Protein AF-A0A9E4HZM2-F1 (afdb_monomer_lite)

Secondary structure (DSSP, 8-state):
-HHHHHHHHHHHHHHHHHTSHHHHHHHHHHHHHHHHHHHHHHHHHHHHHS---S--THHHHHHHHHHHHHHHHHHHHHH-

Foldseek 3Di:
DVCVVVVVVVVVVVVVVCLPPVNLVVVLVVQLVVLLVVLVVVLVVCVVPDPDDDDDSVVSNVVSNVRSVVRSVVSSVVVD

pLDDT: mean 87.89, std 9.89, range [59.66, 97.38]

Structure (mmCIF, N/CA/C/O backbone):
data_AF-A0A9E4HZM2-F1
#
_entry.id   AF-A0A9E4HZM2-F1
#
loop_
_atom_site.group_PDB
_atom_site.id
_atom_site.type_symbol
_atom_site.label_atom_id
_atom_site.label_alt_id
_atom_site.label_comp_id
_atom_site.label_asym_id
_atom_site.label_entity_id
_atom_site.label_seq_id
_atom_site.pdbx_PDB_ins_code
_atom_site.Cartn_x
_atom_site.Cartn_y
_atom_site.Cartn_z
_atom_site.occupancy
_atom_site.B_iso_or_equiv
_atom_site.auth_seq_id
_atom_site.auth_comp_id
_atom_site.auth_asym_id
_atom_site.auth_atom_id
_atom_site.pdbx_PDB_model_num
ATOM 1 N N . LEU A 1 1 ? -0.050 6.151 37.052 1.00 61.38 1 LEU A N 1
ATOM 2 C CA . LEU A 1 1 ? -1.009 5.024 36.955 1.00 61.38 1 LEU A CA 1
ATOM 3 C C . LEU A 1 1 ? -2.253 5.383 36.129 1.00 61.38 1 LEU A C 1
ATOM 5 O O . LEU A 1 1 ? -2.564 4.620 35.233 1.00 61.38 1 LEU A O 1
ATOM 9 N N . GLY A 1 2 ? -2.896 6.548 36.311 1.00 67.12 2 GLY A N 1
ATOM 10 C CA . GLY A 1 2 ? -4.069 6.954 35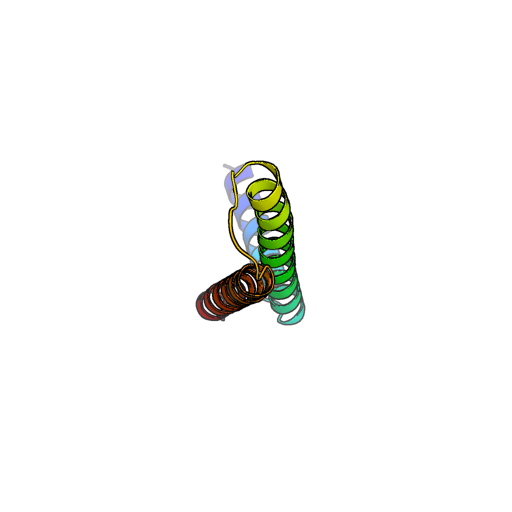.500 1.00 67.12 2 GLY A CA 1
ATOM 11 C C . GLY A 1 2 ? -3.855 7.008 33.973 1.00 67.12 2 GLY A C 1
ATOM 12 O O . GLY A 1 2 ? -4.697 6.519 33.234 1.00 67.12 2 GLY A O 1
ATOM 13 N N . LEU A 1 3 ? -2.694 7.485 33.498 1.00 67.06 3 LEU A N 1
ATOM 14 C CA . LEU A 1 3 ? -2.350 7.507 32.061 1.00 67.06 3 LEU A CA 1
ATOM 15 C C . LEU A 1 3 ? -2.271 6.112 31.417 1.00 67.06 3 LEU A C 1
ATOM 17 O O . LEU A 1 3 ? -2.530 5.980 30.226 1.00 67.06 3 LEU A O 1
ATOM 21 N N . ALA A 1 4 ? -1.909 5.079 32.187 1.00 68.25 4 ALA A N 1
ATOM 22 C CA . ALA A 1 4 ? -1.843 3.711 31.675 1.00 68.25 4 ALA A CA 1
ATOM 23 C C . ALA A 1 4 ? -3.251 3.133 31.451 1.00 68.25 4 ALA A C 1
ATOM 25 O O . ALA A 1 4 ? -3.483 2.476 30.444 1.00 68.25 4 ALA A O 1
ATOM 26 N N . ILE A 1 5 ? -4.199 3.457 32.340 1.00 69.50 5 ILE A N 1
ATOM 27 C CA . ILE A 1 5 ? -5.599 3.015 32.246 1.00 69.50 5 ILE A CA 1
ATOM 28 C C . ILE A 1 5 ? -6.366 3.796 31.166 1.00 69.50 5 ILE A C 1
ATOM 30 O O . ILE A 1 5 ? -7.108 3.209 30.383 1.00 69.50 5 ILE A O 1
ATOM 34 N N . GLU A 1 6 ? -6.165 5.114 31.054 1.00 74.12 6 GLU A N 1
ATOM 35 C CA . GLU A 1 6 ? -6.758 5.889 29.949 1.00 74.12 6 GLU A CA 1
ATOM 36 C C . GLU A 1 6 ? -6.169 5.513 28.582 1.00 74.12 6 GLU A C 1
ATOM 38 O O . GLU A 1 6 ? -6.878 5.546 27.574 1.00 74.12 6 GLU A O 1
ATOM 43 N N . GLY A 1 7 ? -4.880 5.165 28.536 1.00 78.25 7 GLY A N 1
ATOM 44 C CA . GLY A 1 7 ? -4.211 4.707 27.320 1.00 78.25 7 GLY A CA 1
ATOM 45 C C . GLY A 1 7 ? -4.793 3.393 26.801 1.00 78.25 7 GLY A C 1
ATOM 46 O O . GLY A 1 7 ? -5.080 3.292 25.611 1.00 78.25 7 GLY A O 1
ATOM 47 N N . GLU A 1 8 ? -5.035 2.432 27.695 1.00 85.31 8 GLU A N 1
ATOM 48 C CA . GLU A 1 8 ? -5.679 1.154 27.373 1.00 85.31 8 GLU A CA 1
ATOM 49 C C . GLU A 1 8 ? -7.081 1.359 26.784 1.00 85.31 8 GLU A C 1
ATOM 51 O O . GLU A 1 8 ? -7.374 0.864 25.697 1.00 85.31 8 GLU A O 1
ATOM 56 N N . ALA A 1 9 ? -7.921 2.169 27.436 1.00 87.00 9 ALA A N 1
ATOM 57 C CA . ALA A 1 9 ? -9.278 2.435 26.960 1.00 87.00 9 ALA A CA 1
ATOM 58 C C . ALA A 1 9 ? -9.306 3.135 25.587 1.00 87.00 9 ALA A C 1
ATOM 60 O O . ALA A 1 9 ? -10.157 2.837 24.746 1.00 87.00 9 ALA A O 1
ATOM 61 N N . LYS A 1 10 ? -8.368 4.061 25.334 1.00 88.06 10 LYS A N 1
ATOM 62 C CA . LYS A 1 10 ? -8.228 4.729 24.029 1.00 88.06 10 LYS A CA 1
ATOM 63 C C . LYS A 1 10 ? -7.731 3.777 22.943 1.00 88.06 10 LYS A C 1
ATOM 65 O O . LYS A 1 10 ? -8.219 3.852 21.817 1.00 88.06 10 LYS A O 1
ATOM 70 N N . LEU A 1 11 ? -6.787 2.896 23.274 1.00 89.44 11 LEU A N 1
ATOM 71 C CA . LEU A 1 11 ? -6.285 1.883 22.350 1.00 89.44 11 LEU A CA 1
ATOM 72 C C . LEU A 1 11 ? -7.390 0.897 21.969 1.00 89.44 11 LEU A C 1
ATOM 74 O O . LEU A 1 11 ? -7.595 0.651 20.787 1.00 89.44 11 LEU A O 1
ATOM 78 N N . ASP A 1 12 ? -8.143 0.396 22.945 1.00 92.38 12 ASP A N 1
ATOM 79 C CA . ASP A 1 12 ? -9.246 -0.536 22.706 1.00 92.38 12 ASP A CA 1
ATOM 80 C C . ASP A 1 12 ? -10.348 0.080 21.825 1.00 92.38 12 ASP A C 1
ATOM 82 O O . ASP A 1 12 ? -10.850 -0.551 20.894 1.00 92.38 12 ASP A O 1
ATOM 86 N N . ALA A 1 13 ? -10.681 1.354 22.053 1.00 91.56 13 ALA A N 1
ATOM 87 C CA . ALA A 1 13 ? -11.608 2.082 21.191 1.00 91.56 13 ALA A CA 1
ATOM 88 C C . ALA A 1 13 ? -11.081 2.234 19.750 1.00 91.56 13 ALA A C 1
ATOM 90 O O . ALA A 1 13 ? -11.857 2.114 18.801 1.00 91.56 13 ALA A O 1
ATOM 91 N N . MET A 1 14 ? -9.778 2.479 19.580 1.00 92.12 14 MET A N 1
ATOM 92 C CA . MET A 1 14 ? -9.141 2.591 18.265 1.00 92.12 14 MET A CA 1
ATOM 93 C C . MET A 1 14 ? -9.093 1.242 17.541 1.00 92.12 14 MET A C 1
ATOM 95 O O . MET A 1 14 ? -9.464 1.189 16.372 1.00 92.12 14 MET A O 1
ATOM 99 N N . LEU A 1 15 ? -8.748 0.157 18.242 1.00 92.62 15 LEU A N 1
ATOM 100 C CA . LEU A 1 15 ? -8.768 -1.205 17.702 1.00 92.62 15 LEU A CA 1
ATOM 101 C C . LEU A 1 15 ? -10.171 -1.593 17.226 1.00 92.62 15 LEU A C 1
ATOM 103 O O . LEU A 1 15 ? -10.330 -2.067 16.108 1.00 92.62 15 LEU A O 1
ATOM 107 N N . ARG A 1 16 ? -11.213 -1.313 18.018 1.00 93.75 16 ARG A N 1
ATOM 108 C CA . ARG A 1 16 ? -12.608 -1.551 17.602 1.00 93.75 16 ARG A CA 1
ATOM 109 C C . ARG A 1 16 ? -13.028 -0.727 16.385 1.00 93.75 16 ARG A C 1
ATOM 111 O O . ARG A 1 16 ? -13.921 -1.134 15.644 1.00 93.75 16 ARG A O 1
ATOM 118 N N . TRP A 1 17 ? -12.434 0.447 16.191 1.00 93.94 17 TRP A N 1
ATOM 119 C CA . TRP A 1 17 ? -12.696 1.279 15.022 1.00 93.94 17 TRP A CA 1
ATOM 120 C C . TRP A 1 17 ? -11.976 0.755 13.775 1.00 93.94 17 TRP A C 1
ATOM 122 O O . TRP A 1 17 ? -12.613 0.633 12.729 1.00 93.94 17 TRP A O 1
ATOM 132 N N . THR A 1 18 ? -10.696 0.387 13.882 1.00 92.94 18 THR A N 1
ATOM 133 C CA . THR A 1 18 ? -9.930 -0.176 12.758 1.00 92.94 18 THR A CA 1
ATOM 134 C C . THR A 1 18 ? -10.366 -1.586 12.380 1.00 92.94 18 THR A C 1
ATOM 136 O O . THR A 1 18 ? -10.170 -1.993 11.240 1.00 92.94 18 THR A O 1
ATOM 139 N N . ASP A 1 19 ? -11.029 -2.315 13.279 1.00 93.06 19 ASP A N 1
ATOM 140 C CA . ASP A 1 19 ? -11.586 -3.635 12.973 1.00 93.06 19 ASP A CA 1
ATOM 141 C C . ASP A 1 19 ? -12.846 -3.584 12.089 1.00 93.06 19 ASP A C 1
ATOM 143 O O . ASP A 1 19 ? -13.309 -4.601 11.571 1.00 93.06 19 ASP A O 1
ATOM 147 N N . GLN A 1 20 ? -13.401 -2.391 11.849 1.00 94.94 20 GLN A N 1
ATOM 148 C CA . GLN A 1 20 ? -14.529 -2.235 10.937 1.00 94.94 20 GLN A CA 1
ATOM 149 C C . GLN A 1 20 ? -14.114 -2.583 9.494 1.00 94.94 20 GLN A C 1
ATOM 151 O O . GLN A 1 20 ? -13.135 -2.025 8.989 1.00 94.94 20 GLN A O 1
ATOM 156 N N . PRO A 1 21 ? -14.895 -3.402 8.759 1.00 92.75 21 PRO A N 1
ATOM 157 C CA . PRO A 1 21 ? -14.537 -3.836 7.404 1.00 92.75 21 PRO A CA 1
ATOM 158 C C . PRO A 1 21 ? -14.259 -2.687 6.425 1.00 92.75 21 PRO A C 1
ATOM 160 O O . PRO A 1 21 ? -13.386 -2.786 5.565 1.00 92.75 21 PRO A O 1
ATOM 163 N N . LEU A 1 22 ? -14.984 -1.571 6.567 1.00 95.31 22 LEU A N 1
ATOM 164 C CA . LEU A 1 22 ? -14.785 -0.385 5.735 1.00 95.31 22 LEU A CA 1
ATOM 165 C C . LEU A 1 22 ? -13.436 0.298 6.010 1.00 95.31 22 LEU A C 1
ATOM 167 O O . LEU A 1 22 ? -12.792 0.768 5.074 1.00 95.31 22 LEU A O 1
ATOM 171 N N . VAL A 1 23 ? -12.999 0.334 7.273 1.00 94.88 23 VAL A N 1
ATOM 172 C CA . VAL A 1 23 ? -11.710 0.925 7.659 1.00 94.88 23 VAL A CA 1
ATOM 173 C C . VAL A 1 23 ? -10.568 0.046 7.156 1.00 94.88 23 VAL A C 1
ATOM 175 O O . VAL A 1 23 ? -9.673 0.565 6.498 1.00 94.88 23 VAL A O 1
ATOM 178 N N . LYS A 1 24 ? -10.665 -1.281 7.305 1.00 93.62 24 LYS A N 1
ATOM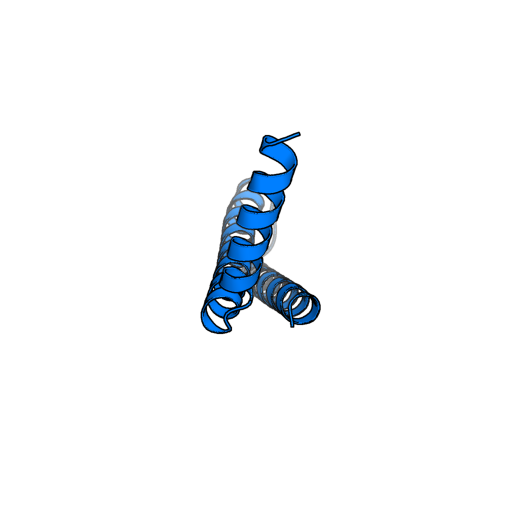 179 C CA . LYS A 1 24 ? -9.713 -2.248 6.721 1.00 93.62 24 LYS A CA 1
ATOM 180 C C . LYS A 1 24 ? -9.561 -2.073 5.205 1.00 93.62 24 LYS A C 1
ATOM 182 O O . LYS A 1 24 ? -8.450 -2.086 4.677 1.00 93.62 24 LYS A O 1
ATOM 187 N N . PHE A 1 25 ? -10.674 -1.882 4.488 1.00 95.06 25 PHE A N 1
ATOM 188 C CA . PHE A 1 25 ? -10.643 -1.632 3.044 1.00 95.06 25 PHE A CA 1
ATOM 189 C C . PHE A 1 25 ? -9.968 -0.296 2.703 1.00 95.06 25 PHE A C 1
ATOM 191 O O . PHE A 1 25 ? -9.194 -0.221 1.747 1.00 95.06 25 PHE A O 1
ATOM 198 N N . ALA A 1 26 ? -10.222 0.752 3.492 1.00 96.00 26 ALA A N 1
ATOM 199 C CA . ALA A 1 26 ? -9.558 2.041 3.329 1.00 96.00 26 ALA A CA 1
ATOM 200 C C . ALA A 1 26 ? -8.049 1.944 3.605 1.00 96.00 26 ALA A C 1
ATOM 202 O O . ALA A 1 26 ? -7.260 2.459 2.817 1.00 96.00 26 ALA A O 1
ATOM 203 N N . GLU A 1 27 ? -7.638 1.243 4.663 1.00 95.56 27 GLU A N 1
ATOM 204 C CA . GLU A 1 27 ? -6.232 0.962 4.970 1.00 95.56 27 GLU A CA 1
ATOM 205 C C . GLU A 1 27 ? -5.551 0.213 3.821 1.00 95.56 27 GLU A C 1
ATOM 207 O O . GLU A 1 27 ? -4.497 0.636 3.343 1.00 95.56 27 GLU A O 1
ATOM 212 N N . TRP A 1 28 ? -6.185 -0.846 3.309 1.00 95.88 28 TRP A N 1
ATOM 213 C CA . TRP A 1 28 ? -5.686 -1.581 2.148 1.00 95.88 28 TRP A CA 1
ATOM 214 C C . TRP A 1 28 ? -5.526 -0.674 0.922 1.00 95.88 28 TRP A C 1
ATOM 216 O O . TRP A 1 28 ? -4.474 -0.677 0.277 1.00 95.88 28 TRP A O 1
ATOM 226 N N . GLY A 1 29 ? -6.535 0.152 0.630 1.00 96.44 29 GLY A N 1
ATOM 227 C CA . GLY A 1 29 ? -6.484 1.127 -0.456 1.00 96.44 29 GLY A CA 1
ATOM 228 C C . GLY A 1 29 ? -5.338 2.127 -0.287 1.00 96.44 29 GLY A C 1
ATOM 229 O O . GLY A 1 29 ? -4.595 2.369 -1.239 1.00 96.44 29 GLY A O 1
ATOM 230 N N . LEU A 1 30 ? -5.140 2.661 0.922 1.00 97.06 30 LEU A N 1
ATOM 231 C CA . LEU A 1 30 ? -4.036 3.571 1.237 1.00 97.06 30 LEU A CA 1
ATOM 232 C C . LEU A 1 30 ? -2.672 2.908 1.016 1.00 97.06 30 LEU A C 1
ATOM 234 O O . LEU A 1 30 ? -1.802 3.520 0.398 1.00 97.06 30 LEU A O 1
ATOM 238 N N . VAL A 1 31 ? -2.492 1.658 1.450 1.00 96.94 31 VAL A N 1
ATOM 239 C CA . VAL A 1 31 ? -1.241 0.905 1.260 1.00 96.94 31 VAL A CA 1
ATOM 240 C C . VAL A 1 31 ? -0.955 0.670 -0.223 1.00 96.94 31 VAL A C 1
ATOM 242 O O . VAL A 1 31 ? 0.162 0.922 -0.679 1.00 96.94 31 VAL A O 1
ATOM 245 N N . VAL A 1 32 ? -1.956 0.241 -0.997 1.00 96.19 32 VAL A N 1
ATOM 246 C CA . VAL A 1 32 ? -1.806 0.011 -2.443 1.00 96.19 32 VAL A CA 1
ATOM 247 C C . VAL A 1 32 ? -1.475 1.311 -3.176 1.00 96.19 32 VAL A C 1
ATOM 249 O O . VAL A 1 32 ? -0.539 1.342 -3.978 1.00 96.19 32 VAL A O 1
ATOM 252 N N . LEU A 1 33 ? -2.207 2.393 -2.895 1.00 97.19 33 LEU A N 1
ATOM 253 C CA . LEU A 1 33 ? -1.987 3.695 -3.528 1.00 97.19 33 LEU A CA 1
ATOM 254 C C . LEU A 1 33 ? -0.626 4.288 -3.156 1.00 97.19 33 LEU A C 1
ATOM 256 O O . LEU A 1 33 ? 0.057 4.824 -4.029 1.00 97.19 33 LEU A O 1
ATOM 260 N N . PHE A 1 34 ? -0.203 4.162 -1.897 1.00 97.00 34 PHE A N 1
ATOM 261 C CA . PHE A 1 34 ? 1.116 4.602 -1.448 1.00 97.00 34 PHE A CA 1
ATOM 262 C C . PHE A 1 34 ? 2.237 3.802 -2.118 1.00 97.00 34 PHE A C 1
ATOM 264 O O . PHE A 1 34 ? 3.175 4.395 -2.652 1.00 97.00 34 PHE A O 1
ATOM 271 N N . ALA A 1 35 ? 2.127 2.470 -2.162 1.00 96.94 35 ALA A N 1
ATOM 272 C CA . ALA A 1 35 ? 3.108 1.620 -2.832 1.00 96.94 35 ALA A CA 1
ATOM 273 C C . ALA A 1 35 ? 3.198 1.950 -4.330 1.00 96.94 35 ALA A C 1
ATOM 275 O O . ALA A 1 35 ? 4.295 2.092 -4.874 1.00 96.94 35 ALA A O 1
ATOM 276 N N . LEU A 1 36 ? 2.052 2.157 -4.987 1.00 96.25 36 LEU A N 1
ATOM 277 C CA . LEU A 1 36 ? 2.005 2.580 -6.383 1.00 96.25 36 LEU A CA 1
ATOM 278 C C . LEU A 1 36 ? 2.673 3.948 -6.574 1.00 96.25 36 LEU A C 1
ATOM 280 O O . LEU A 1 36 ? 3.535 4.085 -7.441 1.00 96.25 36 LEU A O 1
ATOM 284 N N . HIS A 1 37 ? 2.324 4.942 -5.753 1.00 95.56 37 HIS A N 1
ATOM 285 C CA . HIS A 1 37 ? 2.931 6.275 -5.785 1.00 95.56 37 HIS A CA 1
ATOM 286 C C . HIS A 1 37 ? 4.454 6.206 -5.631 1.00 95.56 37 HIS A C 1
ATOM 288 O O . HIS A 1 37 ? 5.184 6.803 -6.426 1.00 95.56 37 HIS A O 1
ATOM 294 N N . MET A 1 38 ? 4.935 5.422 -4.665 1.00 96.19 38 MET A N 1
ATOM 295 C CA . MET A 1 38 ? 6.363 5.246 -4.430 1.00 96.19 38 MET A CA 1
ATOM 296 C C . MET A 1 38 ? 7.078 4.633 -5.633 1.00 96.19 38 MET A C 1
ATOM 298 O O . MET A 1 38 ? 8.131 5.128 -6.037 1.00 96.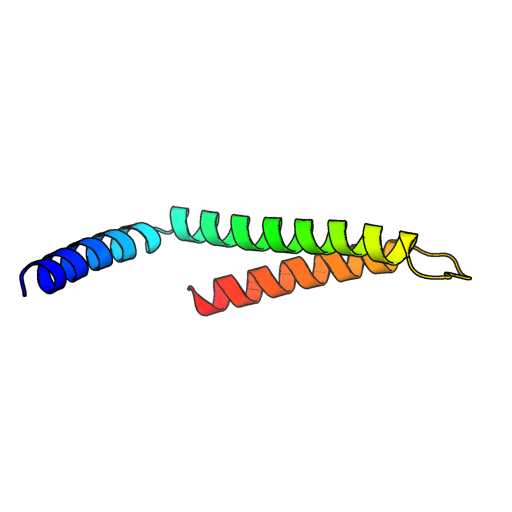19 38 MET A O 1
ATOM 302 N N . MET A 1 39 ? 6.499 3.601 -6.252 1.00 94.56 39 MET A N 1
ATOM 303 C CA . MET A 1 39 ? 7.089 2.972 -7.437 1.00 94.56 39 MET A CA 1
ATOM 304 C C . MET A 1 39 ? 7.082 3.899 -8.659 1.00 94.5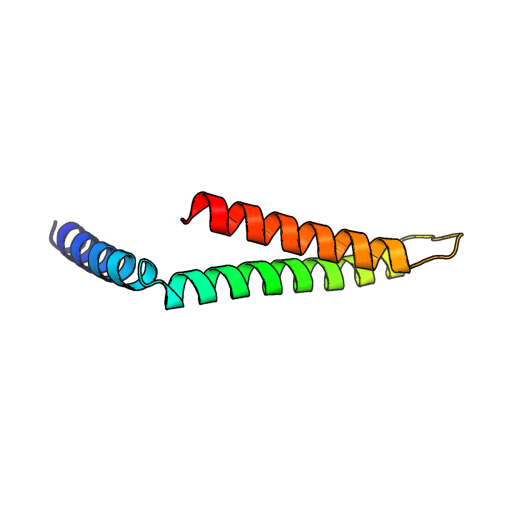6 39 MET A C 1
ATOM 306 O O . MET A 1 39 ? 8.035 3.889 -9.442 1.00 94.56 39 MET A O 1
ATOM 310 N N . LEU A 1 40 ? 6.045 4.727 -8.819 1.00 91.31 40 LEU A N 1
ATOM 311 C CA . LEU A 1 40 ? 5.982 5.735 -9.881 1.00 91.31 40 LEU A CA 1
ATOM 312 C C . LEU A 1 40 ? 7.054 6.819 -9.698 1.00 91.31 40 LEU A C 1
ATOM 314 O O . LEU A 1 40 ? 7.730 7.161 -10.670 1.00 91.31 40 LEU A O 1
ATOM 318 N N . GLY A 1 41 ? 7.248 7.312 -8.471 1.00 92.06 41 GLY A N 1
ATOM 319 C CA . GLY A 1 41 ? 8.308 8.270 -8.145 1.00 92.06 41 GLY A CA 1
ATOM 320 C C . GLY A 1 41 ? 9.705 7.685 -8.363 1.00 92.06 41 GLY A C 1
ATOM 321 O O . GLY A 1 41 ? 10.525 8.274 -9.069 1.00 92.06 41 GLY A O 1
ATOM 322 N N . LEU A 1 42 ? 9.949 6.473 -7.852 1.00 91.44 42 LEU A N 1
ATOM 323 C CA . LEU A 1 42 ? 11.223 5.769 -8.013 1.00 91.44 42 LEU A CA 1
ATOM 324 C C . LEU A 1 42 ? 11.561 5.524 -9.489 1.00 91.44 42 LEU A C 1
ATOM 326 O O . LEU A 1 42 ? 12.708 5.693 -9.900 1.00 91.44 42 LEU A O 1
ATOM 330 N N . ARG A 1 43 ? 10.562 5.176 -10.307 1.00 88.25 43 ARG A N 1
ATOM 331 C CA . ARG A 1 43 ? 10.733 5.020 -11.756 1.00 88.25 43 ARG A CA 1
ATOM 332 C C . ARG A 1 43 ? 11.263 6.298 -12.404 1.00 88.25 43 ARG A C 1
ATOM 334 O O . ARG A 1 43 ? 12.152 6.202 -13.244 1.00 88.25 43 ARG A O 1
ATOM 341 N N . VAL A 1 44 ? 10.711 7.465 -12.064 1.00 88.75 44 VAL A N 1
ATOM 342 C CA . VAL A 1 44 ? 11.169 8.746 -12.631 1.00 88.75 44 VAL A CA 1
ATOM 343 C C . VAL A 1 44 ? 12.614 9.012 -12.218 1.00 88.75 44 VAL A C 1
ATOM 345 O O . VAL A 1 44 ? 13.451 9.230 -13.089 1.00 88.75 44 VAL A O 1
ATOM 348 N N . MET A 1 45 ? 12.929 8.867 -10.926 1.00 89.25 45 MET A N 1
ATOM 349 C CA . MET A 1 45 ? 14.292 9.066 -10.421 1.00 89.25 45 MET A CA 1
ATOM 350 C C . MET A 1 45 ? 15.308 8.151 -11.115 1.00 89.25 45 MET A C 1
ATOM 352 O O . MET A 1 45 ? 16.347 8.621 -11.570 1.00 89.25 45 MET A O 1
ATOM 356 N N . LEU A 1 46 ? 15.006 6.856 -11.253 1.00 86.31 46 LEU A N 1
ATOM 357 C CA . LEU A 1 46 ? 15.901 5.897 -11.909 1.00 86.31 46 LEU A CA 1
ATOM 358 C C . LEU A 1 46 ? 16.114 6.217 -13.391 1.00 86.31 46 LEU A C 1
ATOM 360 O O . LEU A 1 46 ? 17.232 6.086 -13.888 1.00 86.31 46 LEU A O 1
ATOM 364 N N . LEU A 1 47 ? 15.061 6.631 -14.101 1.00 83.44 47 LEU A N 1
ATOM 365 C CA . LEU A 1 47 ? 15.156 6.998 -15.516 1.00 83.44 47 LEU A CA 1
ATOM 366 C C . LEU A 1 47 ? 15.976 8.273 -15.738 1.00 83.44 47 LEU A C 1
ATOM 368 O O . LEU A 1 47 ? 16.636 8.375 -16.768 1.00 83.44 47 LEU A O 1
ATOM 372 N N . GLU A 1 48 ? 15.934 9.218 -14.801 1.00 84.38 48 GLU A N 1
ATOM 373 C CA . GLU A 1 48 ? 16.690 10.470 -14.893 1.00 84.38 48 GLU A CA 1
ATOM 374 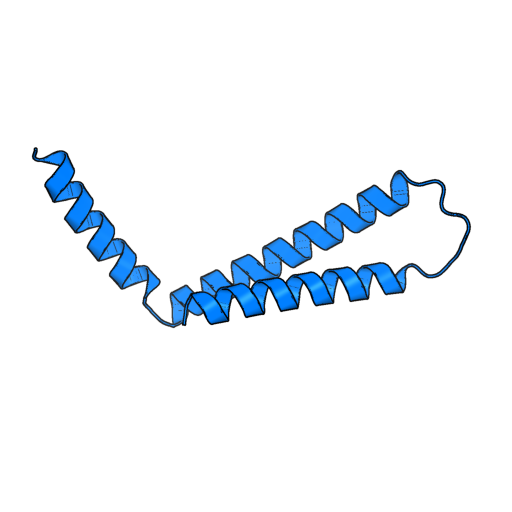C C . GLU A 1 48 ? 18.152 10.323 -14.453 1.00 84.38 48 GLU A C 1
ATOM 376 O O . GLU A 1 48 ? 19.020 10.982 -15.020 1.00 84.38 48 GLU A O 1
ATOM 381 N N . TRP A 1 49 ? 18.447 9.464 -13.472 1.00 83.94 49 TRP A N 1
ATOM 382 C CA . TRP A 1 49 ? 19.797 9.350 -12.905 1.00 83.94 49 TRP A CA 1
ATOM 383 C C . TRP A 1 49 ? 20.697 8.285 -13.536 1.00 83.94 49 TRP A C 1
ATOM 385 O O . TRP A 1 49 ? 21.917 8.391 -13.412 1.00 83.94 49 TRP A O 1
ATOM 395 N N . ALA A 1 50 ? 20.156 7.246 -14.178 1.00 80.56 50 ALA A N 1
ATOM 396 C CA . ALA A 1 50 ? 21.003 6.192 -14.744 1.00 80.56 50 ALA A CA 1
ATOM 397 C C . ALA A 1 50 ? 21.407 6.468 -16.213 1.00 80.56 50 ALA A C 1
ATOM 399 O O . ALA A 1 50 ? 20.655 7.075 -16.975 1.00 80.56 50 ALA A O 1
ATOM 400 N N . PRO A 1 51 ? 22.589 6.007 -16.659 1.00 76.38 51 PRO A N 1
ATOM 401 C CA . PRO A 1 51 ? 23.035 6.131 -18.046 1.00 76.38 51 PRO A CA 1
ATOM 402 C C . PRO A 1 51 ? 22.412 5.020 -18.915 1.00 76.38 51 PRO A C 1
ATOM 404 O O . PRO A 1 51 ? 23.077 4.059 -19.297 1.00 76.38 51 PRO A O 1
ATOM 407 N N . TRP A 1 52 ? 21.106 5.101 -19.188 1.00 74.62 52 TRP A N 1
ATOM 408 C CA . TRP A 1 52 ? 20.374 4.055 -19.922 1.00 74.62 52 TRP A CA 1
ATOM 409 C C . TRP A 1 52 ? 20.695 4.055 -21.426 1.00 74.62 52 TRP A C 1
ATOM 411 O O . TRP A 1 52 ? 20.406 5.023 -22.127 1.00 74.62 52 TRP A O 1
ATOM 421 N N . SER A 1 53 ? 21.186 2.928 -21.950 1.00 68.06 53 SER A N 1
ATOM 422 C CA . SER A 1 53 ? 21.394 2.665 -23.383 1.00 68.06 53 SER A CA 1
ATOM 423 C C . SER A 1 53 ? 20.482 1.533 -23.886 1.00 68.06 53 SER A C 1
ATOM 425 O O . SER A 1 53 ? 20.927 0.446 -24.236 1.00 68.06 53 SER A O 1
ATOM 427 N N . GLY A 1 54 ? 19.164 1.748 -23.908 1.00 62.03 54 GLY A N 1
ATOM 428 C CA . GLY A 1 54 ? 18.241 0.743 -24.451 1.00 62.03 54 GLY A CA 1
ATOM 429 C C . GLY A 1 54 ? 16.772 1.024 -24.155 1.00 62.03 54 GLY A C 1
ATOM 430 O O . GLY A 1 54 ? 16.399 1.369 -23.035 1.00 62.03 54 GLY A O 1
ATOM 431 N N . GLY A 1 55 ? 15.918 0.899 -25.170 1.00 71.31 55 GLY A N 1
ATOM 432 C CA . GLY A 1 55 ? 14.473 1.064 -25.028 1.00 71.31 55 GLY A CA 1
ATOM 433 C C . GLY A 1 55 ? 13.783 -0.193 -24.486 1.00 71.31 55 GLY A C 1
ATOM 434 O O . GLY A 1 55 ? 13.963 -1.272 -25.025 1.00 71.31 55 GLY A O 1
ATOM 435 N N . LEU A 1 56 ? 12.980 -0.040 -23.431 1.00 59.66 56 LEU A N 1
ATOM 436 C CA . LEU A 1 56 ? 11.523 -0.264 -23.369 1.00 59.66 56 LEU A CA 1
ATOM 437 C C . LEU A 1 56 ? 11.100 0.026 -21.919 1.00 59.66 56 LEU A C 1
ATOM 439 O O . LEU A 1 56 ? 11.281 -0.776 -21.008 1.00 59.66 56 LEU A O 1
ATOM 443 N N . ARG A 1 57 ? 10.527 1.211 -21.689 1.00 74.19 57 ARG A N 1
ATOM 444 C CA . ARG A 1 57 ? 10.214 1.749 -20.346 1.00 74.19 57 ARG A CA 1
ATOM 445 C C . ARG A 1 57 ? 8.959 1.130 -19.706 1.00 74.19 57 ARG A C 1
ATOM 447 O O . ARG A 1 57 ? 8.608 1.492 -18.584 1.00 74.19 57 ARG A O 1
ATOM 454 N N . LEU A 1 58 ? 8.285 0.229 -20.427 1.00 77.69 58 LEU A N 1
ATOM 455 C CA . LEU A 1 58 ? 7.054 -0.444 -20.009 1.00 77.69 58 LEU A CA 1
ATOM 456 C C . LEU A 1 58 ? 7.309 -1.477 -18.901 1.00 77.69 58 LEU A C 1
ATOM 458 O O . LEU A 1 58 ? 6.504 -1.574 -17.979 1.00 77.69 58 LEU A O 1
ATOM 462 N N . GLY A 1 59 ? 8.451 -2.177 -18.933 1.00 82.75 59 GLY A N 1
ATOM 463 C CA . GLY A 1 59 ? 8.809 -3.170 -17.911 1.00 82.75 59 GLY A CA 1
ATOM 464 C C . GLY A 1 59 ? 8.832 -2.588 -16.493 1.00 82.75 59 GLY A C 1
ATOM 465 O O . GLY A 1 59 ? 8.339 -3.216 -15.564 1.00 82.75 59 GLY A O 1
ATOM 466 N N . TRP A 1 60 ? 9.287 -1.341 -16.339 1.00 85.06 60 TRP A N 1
ATOM 467 C CA . TRP A 1 60 ? 9.292 -0.627 -15.056 1.00 85.06 60 TRP A CA 1
ATOM 468 C C . TRP A 1 60 ? 7.897 -0.288 -14.535 1.00 85.06 60 TRP A C 1
ATOM 470 O O . TRP A 1 60 ? 7.678 -0.285 -13.327 1.00 85.06 60 TRP A O 1
ATOM 480 N N . VAL A 1 61 ? 6.949 -0.012 -15.435 1.00 87.44 61 VAL A N 1
ATOM 481 C CA . VAL A 1 61 ? 5.554 0.247 -15.054 1.00 87.44 61 VAL A CA 1
ATOM 482 C C . VAL A 1 61 ? 4.903 -1.044 -14.570 1.00 87.44 61 VAL A C 1
ATOM 484 O O . VAL A 1 61 ? 4.277 -1.047 -13.514 1.00 87.44 61 VAL A O 1
ATOM 487 N N . VAL A 1 62 ? 5.103 -2.143 -15.304 1.00 90.94 62 VAL A N 1
ATOM 488 C CA . VAL A 1 62 ? 4.576 -3.460 -14.923 1.00 90.94 62 VAL A CA 1
ATOM 489 C C . VAL A 1 62 ? 5.180 -3.911 -13.595 1.00 90.94 62 VAL A C 1
ATOM 491 O O . VAL A 1 62 ? 4.431 -4.233 -12.682 1.00 90.94 62 VAL A O 1
ATOM 494 N N . ALA A 1 63 ? 6.506 -3.843 -13.441 1.00 90.81 63 ALA A N 1
ATOM 495 C CA . ALA A 1 63 ? 7.182 -4.204 -12.196 1.00 90.81 63 ALA A CA 1
ATOM 496 C C . ALA A 1 63 ? 6.679 -3.376 -11.003 1.00 90.81 63 ALA A C 1
ATOM 498 O O . ALA A 1 63 ? 6.353 -3.938 -9.959 1.00 90.81 63 ALA A O 1
ATOM 499 N N . GLY A 1 64 ? 6.555 -2.053 -11.166 1.00 92.62 64 GLY A N 1
ATOM 500 C CA . GLY A 1 64 ? 6.023 -1.173 -10.126 1.00 92.62 64 GLY A CA 1
ATOM 501 C C . GLY A 1 64 ? 4.582 -1.504 -9.737 1.00 92.62 64 GLY A C 1
ATOM 502 O O . GLY A 1 64 ? 4.272 -1.587 -8.549 1.00 92.62 64 GLY A O 1
ATOM 503 N N . GLY A 1 65 ? 3.717 -1.762 -10.722 1.00 93.50 65 GLY A N 1
ATOM 504 C CA . GLY A 1 65 ? 2.336 -2.184 -10.480 1.00 93.50 65 GLY A CA 1
ATOM 505 C C . GLY A 1 65 ? 2.250 -3.539 -9.774 1.00 93.50 65 GLY A C 1
ATOM 506 O O . GLY A 1 65 ? 1.513 -3.681 -8.801 1.00 93.50 65 GLY A O 1
ATOM 507 N N . THR A 1 66 ? 3.046 -4.520 -10.202 1.00 95.00 66 THR A N 1
ATOM 508 C CA . THR A 1 66 ? 3.111 -5.840 -9.561 1.00 95.00 66 THR A CA 1
ATOM 509 C C . THR A 1 66 ? 3.577 -5.736 -8.108 1.00 95.00 66 THR A C 1
ATOM 511 O O . THR A 1 66 ? 2.957 -6.341 -7.238 1.00 95.00 66 THR A O 1
ATOM 514 N N . ILE A 1 67 ? 4.605 -4.932 -7.815 1.00 95.94 67 ILE A N 1
ATOM 515 C CA . ILE A 1 67 ? 5.079 -4.701 -6.439 1.00 95.94 67 ILE A CA 1
ATOM 516 C C . ILE A 1 67 ? 3.986 -4.052 -5.579 1.00 95.94 67 ILE A C 1
ATOM 518 O O . ILE A 1 67 ? 3.780 -4.477 -4.440 1.00 95.94 67 ILE A O 1
ATOM 522 N N . ALA A 1 68 ? 3.253 -3.071 -6.117 1.00 95.69 68 ALA A N 1
ATOM 523 C CA . ALA A 1 68 ? 2.156 -2.423 -5.398 1.00 95.69 68 ALA A CA 1
ATOM 524 C C . ALA A 1 68 ? 1.030 -3.415 -5.053 1.00 95.69 68 ALA A C 1
ATOM 526 O O . ALA A 1 68 ? 0.552 -3.439 -3.918 1.00 95.69 68 ALA A O 1
ATOM 527 N N . LEU A 1 69 ? 0.656 -4.284 -5.999 1.00 95.81 69 LEU A N 1
ATOM 528 C CA . LEU A 1 69 ? -0.363 -5.315 -5.780 1.00 95.81 69 LEU A CA 1
ATOM 529 C C . LEU A 1 69 ? 0.093 -6.396 -4.794 1.00 95.81 69 LEU A C 1
ATOM 531 O O . LEU A 1 69 ? -0.681 -6.766 -3.915 1.00 95.81 69 LEU A O 1
ATOM 535 N N . ILE A 1 70 ? 1.339 -6.873 -4.895 1.00 97.38 70 ILE A N 1
ATOM 536 C CA . ILE A 1 70 ? 1.908 -7.845 -3.944 1.00 97.38 70 ILE A CA 1
ATOM 537 C C . ILE A 1 70 ? 1.922 -7.256 -2.533 1.00 97.38 70 ILE A C 1
ATOM 539 O O . ILE A 1 70 ? 1.505 -7.922 -1.591 1.00 97.38 70 ILE A O 1
ATOM 543 N N . THR A 1 71 ? 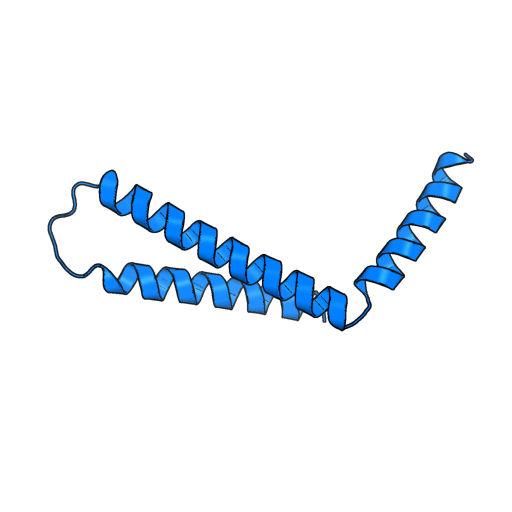2.341 -5.998 -2.387 1.00 96.31 71 THR A N 1
ATOM 544 C CA . THR A 1 71 ? 2.341 -5.303 -1.091 1.00 96.31 71 THR A CA 1
ATOM 545 C C . THR A 1 71 ? 0.930 -5.214 -0.510 1.00 96.31 71 THR A C 1
ATOM 547 O O . THR A 1 71 ? 0.723 -5.557 0.652 1.00 96.31 71 THR A O 1
ATOM 550 N N . GLY A 1 72 ? -0.056 -4.826 -1.325 1.00 94.88 72 GLY A N 1
ATOM 551 C CA . GLY A 1 72 ? -1.458 -4.796 -0.906 1.00 94.88 72 GLY A CA 1
ATOM 552 C C . GLY A 1 72 ? -2.002 -6.170 -0.518 1.00 94.88 72 GLY A C 1
ATOM 553 O O . GLY A 1 72 ? -2.738 -6.289 0.458 1.00 94.88 72 GLY A O 1
ATOM 554 N N . PHE A 1 73 ? -1.627 -7.217 -1.254 1.00 95.38 73 PHE A N 1
ATOM 555 C CA . PHE A 1 73 ? -2.016 -8.589 -0.939 1.00 95.38 73 PHE A CA 1
ATOM 556 C C . PHE A 1 73 ? -1.407 -9.069 0.384 1.00 95.38 73 PHE A C 1
ATOM 558 O O . PHE A 1 73 ? -2.123 -9.605 1.223 1.00 95.38 73 PHE A O 1
ATOM 565 N N . ILE A 1 74 ? -0.110 -8.835 0.606 1.00 96.12 74 ILE A N 1
ATOM 566 C CA . ILE A 1 74 ? 0.560 -9.176 1.870 1.00 96.12 74 ILE A CA 1
ATOM 567 C C . ILE A 1 74 ? -0.101 -8.437 3.037 1.00 96.12 74 ILE A C 1
ATOM 569 O O . ILE A 1 74 ? -0.359 -9.045 4.073 1.00 96.12 74 ILE A O 1
ATOM 573 N N . PHE A 1 75 ? -0.408 -7.148 2.863 1.00 94.56 75 PHE A N 1
ATOM 574 C CA . PHE A 1 75 ? -1.074 -6.353 3.890 1.00 94.56 75 PHE A CA 1
ATOM 575 C C . PHE A 1 75 ? -2.437 -6.942 4.255 1.00 94.56 75 PHE A C 1
ATOM 577 O O . PHE A 1 75 ? -2.688 -7.218 5.424 1.00 94.56 75 PHE A O 1
ATOM 584 N N . ILE A 1 76 ? -3.298 -7.191 3.264 1.00 93.19 76 ILE A N 1
ATOM 585 C CA . ILE A 1 76 ? -4.650 -7.680 3.544 1.00 93.19 76 ILE A CA 1
ATOM 586 C C . ILE A 1 76 ? -4.644 -9.107 4.104 1.00 93.19 76 ILE A C 1
ATOM 588 O O . ILE A 1 76 ? -5.459 -9.413 4.963 1.00 93.19 76 ILE A O 1
ATOM 592 N N . ALA A 1 77 ? -3.699 -9.953 3.683 1.00 93.00 77 ALA A N 1
ATOM 593 C CA . ALA A 1 77 ? -3.542 -11.315 4.193 1.00 93.00 77 ALA A CA 1
ATOM 594 C C . ALA A 1 77 ? -3.008 -11.379 5.635 1.00 93.00 77 ALA A C 1
ATOM 596 O O . ALA A 1 77 ? -3.186 -12.394 6.296 1.00 93.00 77 ALA A O 1
ATOM 597 N N . GLY A 1 78 ? -2.315 -10.338 6.107 1.00 88.25 78 GLY A N 1
ATOM 598 C CA . GLY A 1 78 ? -1.872 -10.234 7.502 1.00 88.25 78 GLY A CA 1
ATOM 599 C C . GLY A 1 78 ? -2.871 -9.524 8.420 1.00 88.25 78 GLY A C 1
ATOM 600 O O . GLY A 1 78 ? -2.705 -9.552 9.637 1.00 88.25 78 GLY A O 1
ATOM 601 N N . VAL A 1 79 ? -3.867 -8.850 7.839 1.00 83.12 79 VAL A N 1
ATOM 602 C CA . VAL A 1 79 ? -4.839 -8.000 8.542 1.00 83.12 79 VAL A CA 1
ATOM 603 C C . VAL A 1 79 ? -6.237 -8.636 8.612 1.00 83.12 79 VAL A C 1
ATOM 605 O O . VAL A 1 79 ? -6.999 -8.289 9.521 1.00 83.12 79 VAL A O 1
ATOM 608 N N . MET A 1 80 ? -6.578 -9.530 7.677 1.00 77.31 80 MET A N 1
ATOM 609 C CA . MET A 1 80 ? -7.747 -10.426 7.735 1.00 77.31 80 MET A CA 1
ATOM 610 C C . MET A 1 80 ? -7.367 -11.769 8.350 1.00 77.31 80 MET A C 1
ATOM 612 O O . MET A 1 80 ? -8.223 -12.322 9.071 1.00 77.31 80 MET A O 1
#

Sequence (80 aa):
LGLAIEGEAKLDAMLRWTDQPLVKFAEWGLVVLFALHMMLGLRVMLLEWAPWSGGLRLGWVVAGGTIALITGFIFIAGVM

Radius of gyration: 19.26 Å; chains: 1; bounding box: 38×22×62 Å